Protein AF-A0A6M3IPI3-F1 (afdb_monomer_lite)

Organism: NCBI:txid1070528

Secondary structure (DSSP, 8-state):
------HHHHHHHHHHHHHT---EE--TTTT-TT-SSS----EEEGGGTEEEEEE-TTS-TT-PPPHHHHHHHHHIIIII--EEEEEEHHHHHHHHHHHHHHHTTT-

Foldseek 3Di:
DPADDDPLLVLLVVVCVVVVFDKDADHPRPPDPPPQDPFDFGIDRVVLLEGETEDEPVDDPPPDQDPSNVVVQCCSCVPVVHHYDYDYSVVCVVPVPVRVVCRSVSD

pLDDT: mean 74.93, std 17.57, range [35.81, 96.19]

Radius of gyration: 13.18 Å; chains: 1; bounding box: 27×32×26 Å

Structure (mmCIF, N/CA/C/O backbone):
data_AF-A0A6M3IPI3-F1
#
_entry.id   AF-A0A6M3IPI3-F1
#
loop_
_atom_site.group_PDB
_atom_site.id
_atom_site.type_symbol
_atom_site.label_atom_id
_atom_site.label_alt_id
_atom_site.label_comp_id
_atom_site.label_asym_id
_atom_site.label_entity_id
_atom_site.label_seq_id
_atom_site.pdbx_PDB_ins_code
_atom_site.Cartn_x
_atom_site.Cartn_y
_atom_site.Cartn_z
_atom_site.occupancy
_atom_site.B_iso_or_equiv
_atom_site.auth_seq_id
_atom_site.auth_comp_id
_atom_site.auth_asym_id
_atom_site.auth_atom_id
_atom_site.pdbx_PDB_model_num
ATOM 1 N N . MET A 1 1 ? -14.159 -11.692 -15.398 1.00 35.81 1 MET A N 1
ATOM 2 C CA . MET A 1 1 ? -12.762 -12.112 -15.159 1.00 35.81 1 MET A CA 1
ATOM 3 C C . MET A 1 1 ? -12.306 -11.425 -13.887 1.00 35.81 1 MET A C 1
ATOM 5 O O . MET A 1 1 ? -12.588 -10.238 -13.777 1.00 35.81 1 MET A O 1
ATOM 9 N N . PRO A 1 2 ? -11.713 -12.137 -12.915 1.00 44.47 2 PRO A N 1
ATOM 10 C CA . PRO A 1 2 ? -11.102 -11.472 -11.771 1.00 44.47 2 PRO A CA 1
ATOM 11 C C . PRO A 1 2 ? -9.958 -10.570 -12.263 1.00 44.47 2 PRO A C 1
ATOM 13 O O . PRO A 1 2 ? -9.348 -10.891 -13.288 1.00 44.47 2 PRO A O 1
ATOM 16 N N . PRO A 1 3 ? -9.695 -9.442 -11.585 1.00 51.09 3 PRO A N 1
ATOM 17 C CA . PRO A 1 3 ? -8.565 -8.588 -11.919 1.00 51.09 3 PRO A CA 1
ATOM 18 C C . PRO A 1 3 ? -7.270 -9.407 -11.908 1.00 51.09 3 PRO A C 1
ATOM 20 O O . PRO A 1 3 ? -7.042 -10.204 -10.998 1.00 51.09 3 PRO A O 1
ATOM 23 N N . ILE A 1 4 ? -6.445 -9.239 -12.940 1.00 61.47 4 ILE A N 1
ATOM 24 C CA . ILE A 1 4 ? -5.134 -9.884 -13.012 1.00 61.47 4 ILE A CA 1
ATOM 25 C C . ILE A 1 4 ? -4.210 -9.064 -12.105 1.00 61.47 4 ILE A C 1
ATOM 27 O O . ILE A 1 4 ? -3.948 -7.900 -12.390 1.00 61.47 4 ILE A O 1
ATOM 31 N N . ALA A 1 5 ? -3.792 -9.646 -10.984 1.00 68.25 5 ALA A N 1
ATOM 32 C CA . ALA A 1 5 ? -2.813 -9.051 -10.080 1.00 68.25 5 ALA A CA 1
ATOM 33 C C . ALA A 1 5 ? -1.393 -9.446 -10.509 1.00 68.25 5 ALA A C 1
ATOM 35 O O . ALA A 1 5 ? -1.183 -10.565 -10.984 1.00 68.25 5 ALA A O 1
ATOM 36 N N . SER A 1 6 ? -0.426 -8.548 -10.336 1.00 78.12 6 SER A N 1
ATOM 37 C CA . SER A 1 6 ? 0.994 -8.864 -10.504 1.00 78.12 6 SER A CA 1
ATOM 38 C C . SER A 1 6 ? 1.495 -9.776 -9.377 1.00 78.12 6 SER A C 1
ATOM 40 O O . SER A 1 6 ? 0.899 -9.841 -8.299 1.00 78.12 6 SER A O 1
ATOM 42 N N . ASP A 1 7 ? 2.629 -10.450 -9.585 1.00 83.56 7 ASP A N 1
ATOM 43 C CA . ASP A 1 7 ? 3.241 -11.300 -8.552 1.00 83.56 7 ASP A CA 1
ATOM 44 C C . ASP A 1 7 ? 3.516 -10.526 -7.249 1.00 83.56 7 ASP A C 1
ATOM 46 O O . ASP A 1 7 ? 3.355 -11.066 -6.154 1.00 83.56 7 ASP A O 1
ATOM 50 N N . ILE A 1 8 ? 3.870 -9.239 -7.347 1.00 87.81 8 ILE A N 1
ATOM 51 C CA . ILE A 1 8 ? 4.116 -8.379 -6.182 1.00 87.81 8 ILE A CA 1
ATOM 52 C C . ILE A 1 8 ? 2.823 -8.047 -5.450 1.00 87.81 8 ILE A C 1
ATOM 54 O O . ILE A 1 8 ? 2.774 -8.119 -4.222 1.00 87.81 8 ILE A O 1
ATOM 58 N N . GLU A 1 9 ? 1.760 -7.735 -6.184 1.00 86.62 9 GLU A N 1
ATOM 59 C CA . GLU A 1 9 ? 0.447 -7.506 -5.587 1.00 86.62 9 GLU A CA 1
ATOM 60 C C . GLU A 1 9 ? -0.045 -8.770 -4.871 1.00 86.62 9 GLU A C 1
ATOM 62 O O . GLU A 1 9 ? -0.546 -8.685 -3.752 1.00 86.62 9 GLU A O 1
ATOM 67 N N . ILE A 1 10 ? 0.187 -9.955 -5.449 1.00 89.81 10 ILE A N 1
ATOM 68 C CA . ILE A 1 10 ? -0.117 -11.247 -4.814 1.00 89.81 10 ILE A CA 1
ATOM 69 C C . ILE A 1 10 ? 0.686 -11.443 -3.521 1.00 89.81 10 ILE A C 1
ATOM 71 O 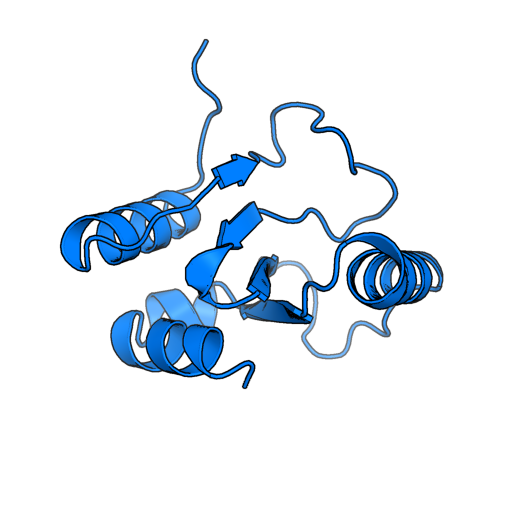O . ILE A 1 10 ? 0.131 -11.901 -2.519 1.00 89.81 10 ILE A O 1
ATOM 75 N N . MET A 1 11 ? 1.969 -11.072 -3.500 1.00 92.12 11 MET A N 1
ATOM 76 C CA . MET A 1 11 ? 2.788 -11.136 -2.284 1.00 92.12 11 MET A CA 1
ATOM 77 C C . MET A 1 11 ? 2.234 -10.243 -1.168 1.00 92.12 11 MET A C 1
ATOM 79 O O . MET A 1 11 ? 2.158 -10.687 -0.017 1.00 92.12 11 MET A O 1
ATOM 83 N N . VAL A 1 12 ? 1.827 -9.015 -1.504 1.00 92.12 12 VAL A N 1
ATOM 84 C CA . VAL A 1 12 ? 1.235 -8.056 -0.559 1.00 92.12 12 VAL A CA 1
ATOM 85 C C . VAL A 1 12 ? -0.111 -8.563 -0.039 1.00 92.12 12 VAL A C 1
ATOM 87 O O . VAL A 1 12 ? -0.298 -8.627 1.176 1.00 92.12 12 VAL A O 1
ATOM 90 N N . MET A 1 13 ? -1.007 -9.008 -0.928 1.00 92.81 13 MET A N 1
ATOM 91 C CA . MET A 1 13 ? -2.301 -9.604 -0.559 1.00 92.81 13 MET A CA 1
ATOM 92 C C . MET A 1 13 ? -2.118 -10.761 0.418 1.00 92.81 13 MET A C 1
ATOM 94 O O . MET A 1 13 ? -2.657 -10.743 1.521 1.00 92.81 13 MET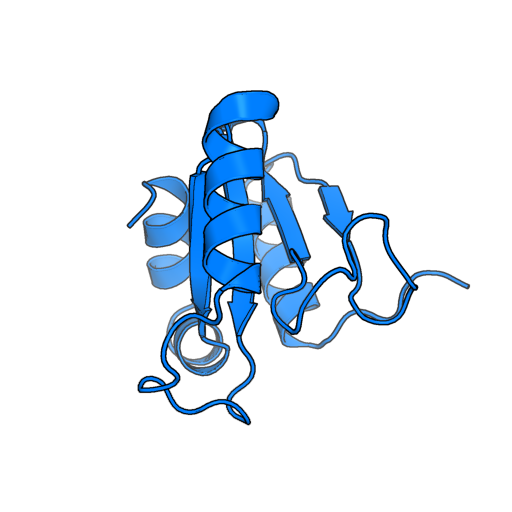 A O 1
ATOM 98 N N . GLY A 1 14 ? -1.257 -11.721 0.068 1.00 94.06 14 GLY A N 1
ATOM 99 C CA . GLY A 1 14 ? -0.997 -12.871 0.926 1.00 94.06 14 GLY A CA 1
ATOM 100 C C . GLY A 1 14 ? -0.389 -12.487 2.277 1.00 94.06 14 GLY A C 1
ATOM 101 O O . GLY A 1 14 ? -0.595 -13.191 3.265 1.00 94.06 14 GLY A O 1
ATOM 102 N N . TRP A 1 15 ? 0.372 -11.393 2.355 1.00 95.62 15 TRP A N 1
ATOM 103 C CA . TRP A 1 15 ? 0.884 -10.886 3.626 1.00 95.62 15 TRP A CA 1
ATOM 104 C C . TRP A 1 15 ? -0.223 -10.290 4.498 1.00 95.62 15 TRP A C 1
ATOM 106 O O . TRP A 1 15 ? -0.321 -10.656 5.671 1.00 95.62 15 TRP A O 1
ATOM 116 N N . LEU A 1 16 ? -1.070 -9.434 3.922 1.00 94.69 16 LEU A N 1
ATOM 117 C CA . LEU A 1 16 ? -2.204 -8.813 4.611 1.00 94.69 16 LEU A CA 1
ATOM 118 C C . LEU A 1 16 ? -3.195 -9.875 5.107 1.00 94.69 16 LEU A C 1
ATOM 120 O O . LEU A 1 16 ? -3.568 -9.856 6.281 1.00 94.69 16 LEU A O 1
ATOM 124 N N . ASP A 1 17 ? -3.510 -10.866 4.267 1.00 94.88 17 ASP A N 1
ATOM 125 C CA . ASP A 1 17 ? -4.377 -11.998 4.611 1.00 94.88 17 ASP A CA 1
ATOM 126 C C . ASP A 1 17 ? -3.827 -12.788 5.807 1.00 94.88 17 ASP A C 1
ATOM 128 O O . ASP A 1 17 ? -4.546 -13.063 6.769 1.00 94.88 17 ASP A O 1
ATOM 132 N N . ARG A 1 18 ? -2.524 -13.116 5.802 1.00 96.19 18 ARG A N 1
ATOM 133 C CA . ARG A 1 18 ? -1.875 -13.829 6.921 1.00 96.19 18 ARG A CA 1
ATOM 134 C C . ARG A 1 18 ? -1.881 -13.028 8.221 1.00 96.19 18 ARG A C 1
ATOM 136 O O . ARG A 1 18 ? -1.857 -13.626 9.295 1.00 96.19 18 ARG A O 1
ATOM 143 N N . LYS A 1 19 ? -1.870 -11.697 8.135 1.00 95.06 19 LYS A N 1
ATOM 144 C CA . LYS A 1 19 ? -1.947 -10.794 9.290 1.00 95.06 19 LYS A CA 1
ATOM 145 C C . LYS A 1 19 ? -3.389 -10.501 9.718 1.00 95.06 19 LYS A C 1
ATOM 147 O O . LYS A 1 19 ? -3.576 -9.870 10.753 1.00 95.06 19 LYS A O 1
ATOM 152 N N . GLY A 1 20 ? -4.388 -10.969 8.966 1.00 94.62 20 GLY A N 1
ATOM 153 C CA . GLY A 1 20 ? -5.800 -10.691 9.226 1.00 94.62 20 GLY A CA 1
ATOM 154 C C . GLY A 1 20 ? -6.176 -9.222 9.020 1.00 94.62 20 GLY A C 1
ATOM 155 O O . GLY A 1 20 ? -7.136 -8.754 9.626 1.00 94.62 20 GLY A O 1
ATOM 156 N N . ILE A 1 21 ? -5.414 -8.490 8.202 1.00 93.50 21 ILE A N 1
ATOM 157 C CA . ILE A 1 21 ? -5.627 -7.063 7.944 1.00 93.50 21 ILE A CA 1
ATOM 158 C C . ILE A 1 21 ? -6.617 -6.910 6.792 1.00 93.50 21 ILE A C 1
ATOM 160 O O . ILE A 1 21 ? -6.437 -7.510 5.734 1.00 93.50 21 ILE A O 1
ATOM 164 N N . GLN A 1 22 ? -7.653 -6.095 6.988 1.00 91.44 22 GLN A N 1
ATOM 165 C CA . GLN A 1 22 ? -8.637 -5.810 5.947 1.00 91.44 22 GLN A CA 1
ATOM 166 C C . GLN A 1 22 ? -8.062 -4.845 4.904 1.00 91.44 22 GLN A C 1
ATOM 168 O O . GLN A 1 22 ? -7.460 -3.826 5.247 1.00 91.44 22 GLN A O 1
ATOM 173 N N . TYR A 1 23 ? -8.284 -5.141 3.622 1.00 90.31 23 TYR A N 1
ATOM 174 C CA . TYR A 1 23 ? -7.882 -4.270 2.519 1.00 90.31 23 TYR A CA 1
ATOM 175 C C . TYR A 1 23 ? -8.871 -4.323 1.355 1.00 90.31 23 TYR A C 1
ATOM 177 O O . TYR A 1 23 ? -9.619 -5.282 1.176 1.00 90.31 23 TYR A O 1
ATOM 185 N N . SER A 1 24 ? -8.848 -3.276 0.535 1.00 87.44 24 SER A N 1
ATOM 186 C CA . SER A 1 24 ? -9.447 -3.265 -0.800 1.00 87.44 24 SER A CA 1
ATOM 187 C C . SER A 1 24 ? -8.335 -3.203 -1.837 1.00 87.44 24 SER A C 1
ATOM 189 O O . SER A 1 24 ? -7.509 -2.297 -1.789 1.00 87.44 24 SER A O 1
ATOM 191 N N . PHE A 1 25 ? -8.313 -4.157 -2.765 1.00 83.38 25 PHE A N 1
ATOM 192 C CA . PHE A 1 25 ? -7.364 -4.186 -3.876 1.00 83.38 25 PHE A CA 1
ATOM 193 C C . PHE A 1 25 ? -7.988 -3.552 -5.124 1.00 83.38 25 PHE A C 1
ATOM 195 O O . PHE A 1 25 ? -9.093 -3.924 -5.529 1.00 83.38 25 PHE A O 1
ATOM 202 N N . GLN A 1 26 ? -7.279 -2.610 -5.738 1.00 72.62 26 GLN A N 1
ATOM 203 C CA . GLN A 1 26 ? -7.599 -2.062 -7.049 1.00 72.62 26 GLN A CA 1
ATOM 204 C C . GLN A 1 26 ? -6.484 -2.454 -8.013 1.00 72.62 26 GLN A C 1
ATOM 206 O O . GLN A 1 26 ? -5.349 -2.006 -7.898 1.00 72.62 26 GLN A O 1
ATOM 211 N N . SER A 1 27 ? -6.815 -3.317 -8.971 1.00 56.34 27 SER A N 1
ATOM 212 C CA . SER A 1 27 ? -5.876 -3.674 -10.028 1.00 56.34 27 SER A CA 1
ATOM 213 C C . SER A 1 27 ? -5.782 -2.540 -11.038 1.00 56.34 27 SER A C 1
ATOM 215 O O . SER A 1 27 ? -6.790 -2.108 -11.602 1.00 56.34 27 SER A O 1
ATOM 217 N N . SER A 1 28 ? -4.551 -2.125 -11.306 1.00 52.72 28 SER A N 1
ATOM 218 C CA . SER A 1 28 ? -4.170 -1.190 -12.366 1.00 52.72 28 SER A CA 1
ATOM 219 C C . SER A 1 28 ? -4.498 -1.698 -13.780 1.00 52.72 28 SER A C 1
ATOM 221 O O . SER A 1 28 ? -4.503 -0.917 -14.721 1.00 52.72 28 SER A O 1
ATOM 223 N N . LEU A 1 29 ? -4.818 -2.989 -13.954 1.00 44.00 29 LEU A N 1
ATOM 224 C CA . LEU A 1 29 ? -5.245 -3.566 -15.238 1.00 44.00 29 LEU A CA 1
ATOM 225 C C . LEU A 1 29 ? -6.743 -3.383 -15.532 1.00 44.00 29 LEU A C 1
ATOM 227 O O . LEU A 1 29 ? -7.186 -3.694 -16.637 1.00 44.00 29 LEU A O 1
ATOM 231 N N . ALA A 1 30 ? -7.537 -2.945 -14.552 1.00 39.19 30 ALA A N 1
ATOM 232 C CA . ALA A 1 30 ? -8.995 -3.000 -14.623 1.00 39.19 30 ALA A CA 1
ATOM 233 C C . ALA A 1 30 ? -9.698 -1.647 -14.835 1.00 39.19 30 ALA A C 1
ATOM 235 O O . ALA A 1 30 ? -10.928 -1.624 -14.761 1.00 39.19 30 ALA A O 1
ATOM 236 N N . GLY A 1 31 ? -8.998 -0.537 -15.110 1.00 40.91 31 GLY A N 1
ATOM 237 C CA . GLY A 1 31 ? -9.697 0.731 -15.362 1.00 40.91 31 GLY A CA 1
ATOM 238 C C . GLY A 1 31 ? -10.335 1.323 -14.102 1.00 40.91 31 GLY A C 1
ATOM 239 O O . GLY A 1 31 ? -11.445 1.851 -14.167 1.00 40.91 31 GLY A O 1
ATOM 240 N N . GLY A 1 32 ? -9.725 1.114 -12.930 1.00 39.41 32 GLY A N 1
ATOM 241 C CA . GLY A 1 32 ? -10.307 1.468 -11.630 1.00 39.41 32 GLY A CA 1
ATOM 242 C C . GLY A 1 32 ? -10.507 2.978 -11.437 1.00 39.41 32 GLY A C 1
ATOM 243 O O . GLY A 1 32 ? -9.845 3.786 -12.077 1.00 39.41 32 GLY A O 1
ATOM 244 N N . LEU A 1 33 ? -11.409 3.356 -10.518 1.00 42.75 33 LEU A N 1
ATOM 245 C CA . LEU A 1 33 ? -11.981 4.704 -10.293 1.00 42.75 33 LEU A CA 1
ATOM 246 C C . LEU A 1 33 ? -11.000 5.904 -10.220 1.00 42.75 33 LEU A C 1
ATOM 248 O O . LEU A 1 33 ? -11.460 7.043 -10.240 1.00 42.75 33 LEU A O 1
ATOM 252 N N . PHE A 1 34 ? -9.690 5.671 -10.116 1.00 47.72 34 PHE A N 1
ATOM 253 C CA . PHE A 1 34 ? -8.646 6.687 -9.967 1.00 47.72 34 PHE A CA 1
ATOM 254 C C . PHE A 1 34 ? -7.501 6.547 -10.992 1.00 47.72 34 PHE A C 1
ATOM 256 O O . PHE A 1 34 ? -6.359 6.885 -10.695 1.00 47.72 34 PHE A O 1
ATOM 263 N N . GLU A 1 35 ? -7.782 6.122 -12.228 1.00 48.22 35 GLU A N 1
ATOM 264 C CA . GLU A 1 35 ? -6.851 6.257 -13.370 1.00 48.22 35 GLU A CA 1
ATOM 265 C C . GLU A 1 35 ? -6.750 7.707 -13.893 1.00 48.22 35 GLU A C 1
ATOM 267 O O . GLU A 1 35 ? -6.833 7.991 -15.086 1.00 48.22 35 GLU A O 1
ATOM 272 N N . LEU A 1 36 ? -6.576 8.671 -12.994 1.00 40.28 36 LEU A N 1
ATOM 273 C CA . LEU A 1 36 ? -6.188 10.034 -13.347 1.00 40.28 36 LEU A CA 1
ATOM 274 C C . LEU A 1 36 ? -4.735 10.212 -12.919 1.00 40.28 36 LEU A C 1
ATOM 276 O O . LEU A 1 36 ? -4.487 10.821 -11.887 1.00 40.28 36 LEU A O 1
ATOM 280 N N . GLY A 1 37 ? -3.800 9.629 -13.679 1.00 43.94 37 GLY A N 1
ATOM 281 C CA . GLY A 1 37 ? -2.345 9.734 -13.478 1.00 43.94 37 GLY A CA 1
ATOM 282 C C . GLY A 1 37 ? -1.597 8.398 -13.472 1.00 43.94 37 GLY A C 1
ATOM 283 O O . GLY A 1 37 ? -2.185 7.357 -13.205 1.00 43.94 37 GLY A O 1
ATOM 284 N N . GLU A 1 38 ? -0.283 8.436 -13.723 1.00 47.31 38 GLU A N 1
ATOM 285 C CA . GLU A 1 38 ? 0.635 7.274 -13.708 1.00 47.31 38 GLU A CA 1
ATOM 286 C C . GLU A 1 38 ? 0.818 6.626 -12.312 1.00 47.31 38 GLU A C 1
ATOM 288 O O . GLU A 1 38 ? 1.544 5.644 -12.163 1.00 47.31 38 GLU A O 1
ATOM 293 N N . ALA A 1 39 ? 0.158 7.148 -11.273 1.00 54.41 39 ALA A N 1
ATOM 294 C CA . ALA A 1 39 ? 0.187 6.645 -9.903 1.00 54.41 39 ALA A CA 1
ATOM 295 C C . ALA A 1 39 ? -1.131 5.970 -9.515 1.00 54.41 39 ALA A C 1
ATOM 297 O O . ALA A 1 39 ? -1.933 6.516 -8.761 1.00 54.41 39 ALA A O 1
ATOM 298 N N . ALA A 1 40 ? -1.363 4.765 -10.026 1.00 69.06 40 ALA A N 1
ATOM 299 C CA . ALA A 1 40 ? -2.493 3.964 -9.575 1.00 69.06 40 ALA A CA 1
ATOM 300 C C . ALA A 1 40 ? -2.309 3.552 -8.101 1.00 69.06 40 ALA A C 1
ATOM 302 O O . ALA A 1 40 ? -1.219 3.170 -7.675 1.00 69.06 40 ALA A O 1
ATOM 303 N N . ILE A 1 41 ? -3.386 3.625 -7.321 1.00 76.25 41 ILE A N 1
ATOM 304 C CA . ILE A 1 41 ? -3.440 3.076 -5.963 1.00 76.25 41 ILE A CA 1
ATOM 305 C C . ILE A 1 41 ? -3.754 1.598 -6.077 1.00 76.25 41 ILE A C 1
ATOM 307 O O . ILE A 1 41 ? -4.783 1.232 -6.639 1.00 76.25 41 ILE A O 1
ATOM 311 N N . ASN A 1 42 ? -2.889 0.757 -5.521 1.00 82.81 42 ASN A N 1
ATOM 312 C CA . ASN A 1 42 ? -3.058 -0.689 -5.588 1.00 82.81 42 ASN A CA 1
ATOM 313 C C . ASN A 1 42 ? -3.892 -1.191 -4.407 1.00 82.81 42 ASN A C 1
ATOM 315 O O . ASN A 1 42 ? -4.749 -2.053 -4.585 1.00 82.81 42 ASN A O 1
ATOM 319 N N . PHE A 1 43 ? -3.684 -0.644 -3.202 1.00 87.12 43 PHE A N 1
ATOM 320 C CA . PHE A 1 43 ? -4.399 -1.090 -2.003 1.00 87.12 43 PHE A CA 1
ATOM 321 C C . PHE A 1 43 ? -4.919 0.067 -1.161 1.00 87.12 43 PHE A C 1
ATOM 323 O O . PHE A 1 43 ? -4.245 1.073 -0.977 1.00 87.12 43 PHE A O 1
ATOM 330 N N . ILE A 1 44 ? -6.095 -0.119 -0.575 1.00 87.75 44 ILE A N 1
ATOM 331 C CA . ILE A 1 44 ? -6.613 0.715 0.508 1.00 87.75 44 ILE A CA 1
ATOM 332 C C . ILE A 1 44 ? -6.666 -0.155 1.758 1.00 87.75 44 ILE A C 1
ATOM 334 O O . ILE A 1 44 ? -7.259 -1.232 1.723 1.00 87.75 44 ILE A O 1
ATOM 338 N N . ILE A 1 45 ? -6.059 0.312 2.847 1.00 89.75 45 ILE A N 1
ATOM 339 C CA . ILE A 1 45 ? -5.969 -0.374 4.138 1.00 89.75 45 ILE A CA 1
ATOM 340 C C . ILE A 1 45 ? -6.642 0.532 5.188 1.00 89.75 45 ILE A C 1
ATOM 342 O O . ILE A 1 45 ? -5.973 1.365 5.810 1.00 89.75 45 ILE A O 1
ATOM 346 N N . PRO A 1 46 ? -7.975 0.427 5.363 1.00 86.25 46 PRO A N 1
ATOM 347 C CA . PRO A 1 46 ? -8.758 1.410 6.115 1.00 86.25 46 PRO A CA 1
ATOM 348 C C . PRO A 1 46 ? -8.382 1.497 7.593 1.00 86.25 46 PRO A C 1
ATOM 350 O O . PRO A 1 46 ? -8.308 2.596 8.133 1.00 86.25 46 PRO A O 1
ATOM 353 N N . ASP A 1 47 ? -8.089 0.358 8.227 1.00 87.81 47 ASP A N 1
ATOM 354 C CA . ASP A 1 47 ? -7.783 0.280 9.665 1.00 87.81 47 ASP A CA 1
ATOM 355 C C . ASP A 1 47 ? -6.527 1.075 10.052 1.00 87.81 47 ASP A C 1
ATOM 357 O O . ASP A 1 47 ? -6.356 1.459 11.208 1.00 87.81 47 ASP A O 1
ATOM 361 N N . PHE A 1 48 ? -5.662 1.339 9.073 1.00 88.81 48 PHE A N 1
ATOM 362 C CA . PHE A 1 48 ? -4.429 2.101 9.236 1.00 88.81 48 PHE A CA 1
ATOM 363 C C . PHE A 1 48 ? -4.486 3.461 8.533 1.00 88.81 48 PHE A C 1
ATOM 365 O O . PHE A 1 48 ? -3.520 4.215 8.580 1.00 88.81 48 PHE A O 1
ATOM 372 N N . GLY A 1 49 ? -5.604 3.787 7.878 1.00 87.31 49 GLY A N 1
ATOM 373 C CA . GLY A 1 49 ? -5.748 5.018 7.112 1.00 87.31 49 GLY A CA 1
ATOM 374 C C . GLY A 1 49 ? -4.757 5.118 5.951 1.00 87.31 49 GLY A C 1
ATOM 375 O O . GLY A 1 49 ? -4.275 6.210 5.672 1.00 87.31 49 GLY A O 1
ATOM 376 N N . ILE A 1 50 ? -4.420 4.005 5.289 1.00 88.56 50 ILE A N 1
ATOM 377 C CA . ILE A 1 50 ? -3.382 3.968 4.245 1.00 88.56 50 ILE A CA 1
ATOM 378 C C . ILE A 1 50 ? -3.980 3.710 2.864 1.00 88.56 50 ILE A C 1
ATOM 380 O O . ILE A 1 50 ? -4.828 2.835 2.686 1.00 88.56 50 ILE A O 1
ATOM 384 N N . ALA A 1 51 ? -3.458 4.423 1.869 1.00 86.44 51 ALA A N 1
ATOM 385 C CA . ALA A 1 51 ? -3.549 4.080 0.458 1.00 86.44 51 ALA A CA 1
ATOM 386 C C . ALA A 1 51 ? -2.148 3.714 -0.060 1.00 86.44 51 ALA A C 1
ATOM 388 O O . ALA A 1 51 ? -1.260 4.557 -0.141 1.00 86.44 51 ALA A O 1
ATOM 389 N N . LEU A 1 52 ? -1.930 2.446 -0.392 1.00 86.62 52 LEU A N 1
ATOM 390 C CA . LEU A 1 52 ? -0.640 1.922 -0.828 1.00 86.62 52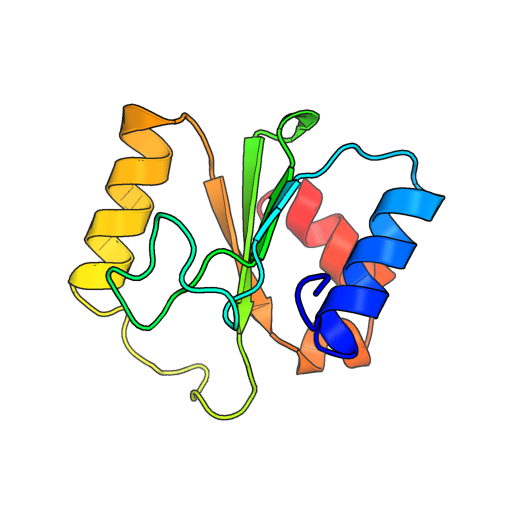 LEU A CA 1
ATOM 391 C C . LEU A 1 52 ? -0.523 1.946 -2.353 1.00 86.62 52 LEU A C 1
ATOM 393 O O . LEU A 1 52 ? -1.369 1.394 -3.066 1.00 86.62 52 LEU A O 1
ATOM 397 N N . ARG A 1 53 ? 0.579 2.516 -2.834 1.00 86.31 53 ARG A N 1
ATOM 398 C CA . ARG A 1 53 ? 0.996 2.519 -4.236 1.00 86.31 53 ARG A CA 1
ATOM 399 C C . ARG A 1 53 ? 2.242 1.657 -4.396 1.00 86.31 53 ARG A C 1
ATOM 401 O O . ARG A 1 53 ? 3.266 1.907 -3.767 1.00 86.31 53 ARG A O 1
ATOM 408 N N . VAL A 1 54 ? 2.158 0.645 -5.246 1.00 84.56 54 VAL A N 1
ATOM 409 C CA . VAL A 1 54 ? 3.273 -0.229 -5.609 1.00 84.56 54 VAL A CA 1
ATOM 410 C C . VAL A 1 54 ? 3.891 0.309 -6.894 1.00 84.56 54 VAL A C 1
ATOM 412 O O . VAL A 1 54 ? 3.283 0.283 -7.963 1.00 84.56 54 VAL A O 1
ATOM 415 N N . ARG A 1 55 ? 5.113 0.824 -6.784 1.00 81.50 55 ARG A N 1
ATOM 416 C CA . ARG A 1 55 ? 5.870 1.410 -7.888 1.00 81.50 55 ARG A CA 1
ATOM 417 C C . ARG A 1 55 ? 6.751 0.352 -8.543 1.00 81.50 55 ARG A C 1
ATOM 419 O O . ARG A 1 55 ? 7.633 -0.227 -7.903 1.00 81.50 55 ARG A O 1
ATOM 426 N N . GLY A 1 56 ? 6.511 0.129 -9.833 1.00 74.94 56 GLY A N 1
ATOM 427 C CA . GLY A 1 56 ? 7.342 -0.731 -10.668 1.00 74.94 56 GLY A CA 1
ATOM 428 C C . GLY A 1 56 ? 8.728 -0.133 -10.916 1.00 74.94 56 GLY A C 1
ATOM 429 O O . GLY A 1 56 ? 8.907 1.083 -10.945 1.00 74.94 56 GLY A O 1
ATOM 430 N N . GLU A 1 57 ? 9.713 -0.997 -11.157 1.00 66.12 57 GLU A N 1
ATOM 431 C CA . GLU A 1 57 ? 11.117 -0.610 -11.397 1.00 66.12 57 GLU A CA 1
ATOM 432 C C . GLU A 1 57 ? 11.345 0.133 -12.729 1.00 66.12 57 GLU A C 1
ATOM 434 O O . GLU A 1 57 ? 12.440 0.631 -12.981 1.00 66.12 57 GLU A O 1
ATOM 439 N N . TYR A 1 58 ? 10.323 0.224 -13.586 1.00 54.09 58 TYR A N 1
ATOM 440 C CA . TYR A 1 58 ? 10.390 0.972 -14.844 1.00 54.09 58 TYR A CA 1
ATOM 441 C C . TYR A 1 58 ? 10.472 2.496 -14.626 1.00 54.09 58 TYR A C 1
ATOM 443 O O . TYR A 1 58 ? 10.959 3.219 -15.492 1.00 54.09 58 TYR A O 1
ATOM 451 N N . TYR A 1 59 ? 10.043 2.980 -13.457 1.00 54.72 59 TYR A N 1
ATOM 452 C CA . TYR A 1 59 ? 10.143 4.382 -13.058 1.00 54.72 59 TYR A CA 1
ATOM 453 C C . TYR A 1 59 ? 11.384 4.577 -12.180 1.00 54.72 59 TYR A C 1
ATOM 455 O O . TYR A 1 59 ? 11.621 3.820 -11.238 1.00 54.72 59 TYR A O 1
ATOM 463 N N . SER A 1 60 ? 12.214 5.579 -12.477 1.00 54.22 60 SER A N 1
ATOM 464 C CA . SER A 1 60 ? 13.379 5.873 -11.639 1.00 54.22 60 SER A CA 1
ATOM 465 C C . SER A 1 60 ? 12.919 6.415 -10.281 1.00 54.22 60 SER A C 1
ATOM 467 O O . SER A 1 60 ? 11.969 7.195 -10.211 1.00 54.22 60 SER A O 1
ATOM 469 N N . ARG A 1 61 ? 13.627 6.067 -9.195 1.00 56.75 61 ARG A N 1
ATOM 470 C CA . ARG A 1 61 ? 13.418 6.647 -7.846 1.00 56.75 61 ARG A CA 1
ATOM 471 C C . ARG A 1 61 ? 13.515 8.179 -7.805 1.00 56.75 61 ARG A C 1
ATOM 473 O O . ARG A 1 61 ? 13.090 8.788 -6.833 1.00 56.75 61 ARG A O 1
ATOM 480 N N . GLU A 1 62 ? 14.077 8.780 -8.851 1.00 53.66 62 GLU A N 1
ATOM 481 C CA . GLU A 1 62 ? 14.247 10.224 -9.037 1.00 53.66 62 GLU A CA 1
ATOM 482 C C . GLU A 1 62 ? 13.115 10.864 -9.853 1.00 53.66 62 GLU A C 1
ATOM 484 O O . GLU A 1 62 ? 13.192 12.045 -10.186 1.00 53.66 62 GLU A O 1
ATOM 489 N N . SER A 1 63 ? 12.078 10.099 -10.212 1.00 55.59 63 SER A N 1
ATOM 490 C CA . SER A 1 63 ? 10.928 10.635 -10.938 1.00 55.59 63 SER A CA 1
ATOM 491 C C . SER A 1 63 ? 10.262 11.706 -10.081 1.00 55.59 63 SER A C 1
ATOM 493 O O . SER A 1 63 ? 9.727 11.422 -9.010 1.00 55.59 63 SER A O 1
ATOM 495 N N . THR A 1 64 ? 10.332 12.954 -10.541 1.00 55.72 64 THR A N 1
ATOM 496 C CA . THR A 1 64 ? 9.668 14.078 -9.887 1.00 55.72 64 THR A CA 1
ATOM 497 C C . THR A 1 64 ? 8.171 13.782 -9.816 1.00 55.72 64 THR A C 1
ATOM 499 O O . THR A 1 64 ? 7.596 13.468 -10.863 1.00 55.72 64 THR A O 1
ATOM 502 N N . PRO A 1 65 ? 7.528 13.907 -8.638 1.00 59.41 65 PRO A N 1
ATOM 503 C CA . PRO A 1 65 ? 6.081 13.801 -8.530 1.00 59.41 65 PRO A CA 1
ATOM 504 C C . PRO A 1 65 ? 5.438 14.712 -9.570 1.00 59.41 65 PRO A C 1
ATOM 506 O O . PRO A 1 65 ? 5.739 15.909 -9.643 1.00 59.41 65 PRO A O 1
ATOM 509 N N . THR A 1 66 ? 4.595 14.146 -10.422 1.00 62.97 66 THR A N 1
ATOM 510 C CA . THR A 1 66 ? 3.868 14.936 -11.408 1.00 62.97 66 THR A CA 1
ATOM 511 C C . THR A 1 66 ? 2.829 15.801 -10.695 1.00 62.97 66 THR A C 1
ATOM 513 O O . THR A 1 66 ? 2.393 15.500 -9.583 1.00 62.97 66 THR A O 1
ATOM 516 N N . GLY A 1 67 ? 2.370 16.882 -11.337 1.00 56.69 67 GLY A N 1
ATOM 517 C CA . GLY A 1 67 ? 1.278 17.696 -10.782 1.00 56.69 67 GLY A CA 1
ATOM 518 C C . GLY A 1 67 ? 0.009 16.880 -10.497 1.00 56.69 67 GLY A C 1
ATOM 519 O O . GLY A 1 67 ? -0.780 17.247 -9.635 1.00 56.69 67 GLY A O 1
ATOM 520 N N . ILE A 1 68 ? -0.155 15.748 -11.183 1.00 63.03 68 ILE A N 1
ATOM 521 C CA . ILE A 1 68 ? -1.252 14.808 -10.981 1.00 63.03 68 ILE A CA 1
ATOM 522 C C . ILE A 1 68 ? -1.058 14.003 -9.686 1.00 63.03 68 ILE A C 1
ATOM 524 O O . ILE A 1 68 ? -2.006 13.877 -8.913 1.00 63.03 68 ILE A O 1
ATOM 528 N N . ASP A 1 69 ? 0.163 13.541 -9.400 1.00 62.31 69 ASP A N 1
ATOM 529 C CA . ASP A 1 69 ? 0.486 12.824 -8.156 1.00 62.31 69 ASP A CA 1
ATOM 530 C C . ASP A 1 69 ? 0.214 13.683 -6.917 1.00 62.31 69 ASP A C 1
ATOM 532 O O . ASP A 1 69 ? -0.340 13.198 -5.931 1.00 62.31 69 ASP A O 1
ATOM 536 N N . LEU A 1 70 ? 0.551 14.975 -6.999 1.00 65.00 70 LEU A N 1
ATOM 537 C CA . LEU A 1 70 ? 0.318 15.945 -5.927 1.00 65.00 70 LEU A CA 1
ATOM 538 C C . LEU A 1 70 ? -1.176 16.193 -5.689 1.00 65.00 70 LEU A C 1
ATOM 540 O O . LEU A 1 70 ? -1.623 16.268 -4.547 1.00 65.00 70 LEU A O 1
ATOM 544 N N . VAL A 1 71 ? -1.967 16.297 -6.761 1.00 62.28 71 VAL A N 1
ATOM 545 C CA . VAL A 1 71 ? -3.425 16.466 -6.658 1.00 62.28 71 VAL A CA 1
ATOM 546 C C . VAL A 1 71 ? -4.075 15.220 -6.063 1.00 62.28 71 VAL A C 1
ATOM 548 O O . VAL A 1 71 ? -4.973 15.347 -5.235 1.00 62.28 71 VAL A O 1
ATOM 551 N N . GLN A 1 72 ? -3.625 14.021 -6.435 1.00 64.88 72 GLN A N 1
ATOM 552 C CA . GLN A 1 72 ? -4.137 12.790 -5.839 1.00 64.88 72 GLN A CA 1
ATOM 553 C C . GLN A 1 72 ? -3.816 12.699 -4.351 1.00 64.88 72 GLN A C 1
ATOM 555 O O . GLN A 1 72 ? -4.701 12.375 -3.564 1.00 64.88 72 GLN A O 1
AT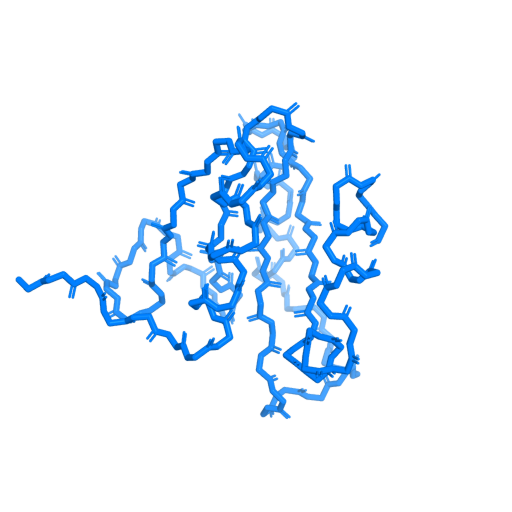OM 560 N N . GLU A 1 73 ? -2.576 12.993 -3.962 1.00 67.38 73 GLU A N 1
ATOM 561 C CA . GLU A 1 73 ? -2.163 12.978 -2.560 1.00 67.38 73 GLU A CA 1
ATOM 562 C C . GLU A 1 73 ? -3.008 13.951 -1.725 1.00 67.38 73 GLU A C 1
ATOM 564 O O . GLU A 1 73 ? -3.499 13.587 -0.656 1.00 67.38 73 GLU A O 1
ATOM 569 N N . GLU A 1 74 ? -3.257 15.150 -2.253 1.00 63.56 74 GLU A N 1
ATOM 570 C CA . GLU A 1 74 ? -4.114 16.150 -1.616 1.00 63.56 74 GLU A CA 1
ATOM 571 C C . GLU A 1 74 ? -5.577 15.686 -1.535 1.00 63.56 74 GLU A C 1
ATOM 573 O O . GLU A 1 74 ? -6.215 15.835 -0.497 1.00 63.56 74 GLU A O 1
ATOM 578 N N . VAL A 1 75 ? -6.124 15.064 -2.584 1.00 65.69 75 VAL A N 1
ATOM 579 C CA . VAL A 1 75 ? -7.493 14.514 -2.567 1.00 65.69 75 VAL A CA 1
ATOM 580 C C . VAL A 1 75 ? -7.619 13.367 -1.559 1.00 65.69 75 VAL A C 1
ATOM 582 O O . VAL A 1 75 ? -8.584 13.326 -0.795 1.00 65.69 75 VAL A O 1
ATOM 585 N N . MET A 1 76 ? -6.642 12.460 -1.507 1.00 67.94 76 MET A N 1
ATOM 586 C CA . MET A 1 76 ? -6.619 11.341 -0.560 1.00 67.94 76 MET A CA 1
ATOM 587 C C . MET A 1 76 ? -6.596 11.831 0.886 1.00 67.94 76 MET A C 1
ATOM 589 O O . MET A 1 76 ? -7.403 11.380 1.704 1.00 67.94 76 MET A O 1
ATOM 593 N N . LYS A 1 77 ? -5.716 12.795 1.178 1.00 66.12 77 LYS A N 1
ATOM 594 C CA . LYS A 1 77 ? -5.565 13.378 2.512 1.00 66.12 77 LYS A CA 1
ATOM 595 C C . LYS A 1 77 ? -6.783 14.210 2.904 1.00 66.12 77 LYS A C 1
ATOM 597 O O . LYS A 1 77 ? -7.350 13.988 3.970 1.00 66.12 77 LYS A O 1
ATOM 602 N N . SER A 1 78 ? -7.218 15.126 2.042 1.00 59.06 78 SER A N 1
ATOM 603 C CA . SER A 1 78 ? -8.217 16.142 2.390 1.00 59.06 78 SER A CA 1
ATOM 604 C C . SER A 1 78 ? -9.668 15.675 2.231 1.00 59.06 78 SER A C 1
ATOM 606 O O . SER A 1 78 ? -10.544 16.230 2.890 1.00 59.06 78 SER A O 1
ATOM 608 N N . GLN A 1 79 ? -9.956 14.667 1.396 1.00 59.31 79 GLN A N 1
ATOM 609 C CA . GLN A 1 79 ? -11.332 14.181 1.183 1.00 59.31 79 GLN A CA 1
ATOM 610 C C . GLN A 1 79 ? -11.607 12.799 1.779 1.00 59.31 79 GLN A C 1
ATOM 612 O O . GLN A 1 79 ? -12.733 12.543 2.204 1.00 59.31 79 GLN A O 1
ATOM 617 N N . ILE A 1 80 ? -10.610 11.910 1.801 1.00 66.69 80 ILE A N 1
ATOM 618 C CA . ILE A 1 80 ? -10.792 10.503 2.202 1.00 66.69 80 ILE A CA 1
ATOM 619 C C . ILE A 1 80 ? -10.122 10.220 3.559 1.00 66.69 80 ILE A C 1
ATOM 621 O O . ILE A 1 80 ? -10.459 9.242 4.220 1.00 66.69 80 ILE A O 1
ATOM 625 N N . GLY A 1 81 ? -9.224 11.103 4.016 1.00 73.12 81 GLY A N 1
ATOM 626 C CA . GLY A 1 81 ? -8.509 10.951 5.283 1.00 73.12 81 GLY A CA 1
ATOM 627 C C . GLY A 1 81 ? -7.472 9.828 5.258 1.00 73.12 81 GLY A C 1
ATOM 628 O O . GLY A 1 81 ? -7.164 9.267 6.306 1.00 73.12 81 GLY A O 1
ATOM 629 N N . LEU A 1 82 ? -6.963 9.479 4.071 1.00 80.62 82 LEU A N 1
ATOM 630 C CA . LEU A 1 82 ? -5.960 8.432 3.885 1.00 80.62 82 LEU A CA 1
ATOM 631 C C . LEU A 1 82 ? -4.583 9.033 3.597 1.00 80.62 82 LEU A C 1
ATOM 633 O O . LEU A 1 82 ? -4.451 10.042 2.903 1.00 80.62 82 LEU A O 1
ATOM 637 N N . ILE A 1 83 ? -3.548 8.366 4.094 1.00 83.44 83 ILE A N 1
ATOM 638 C CA . ILE A 1 83 ? -2.144 8.654 3.826 1.00 83.44 83 ILE A CA 1
ATOM 639 C C . ILE A 1 83 ? -1.704 7.788 2.647 1.00 83.44 83 ILE A C 1
ATOM 641 O O . ILE A 1 83 ? -1.775 6.560 2.706 1.00 83.44 83 ILE A O 1
ATOM 645 N N . ALA A 1 84 ? -1.253 8.430 1.569 1.00 81.12 84 ALA A N 1
ATOM 646 C CA . ALA A 1 84 ? -0.647 7.725 0.450 1.00 81.12 84 ALA A CA 1
ATOM 647 C C . ALA A 1 84 ? 0.779 7.287 0.819 1.00 81.12 84 ALA A C 1
ATOM 649 O O . ALA A 1 84 ? 1.588 8.121 1.222 1.00 81.12 84 ALA A O 1
ATOM 650 N N . VAL A 1 85 ? 1.082 5.999 0.663 1.00 86.50 85 VAL A N 1
ATOM 651 C CA . VAL A 1 85 ? 2.412 5.419 0.898 1.00 86.50 85 VAL A CA 1
ATOM 652 C C . VAL A 1 85 ? 2.895 4.768 -0.392 1.00 86.50 85 VAL A C 1
ATOM 654 O O . VAL A 1 85 ? 2.186 3.953 -0.981 1.00 86.50 85 VAL A O 1
ATOM 657 N N . ASP A 1 86 ? 4.097 5.127 -0.837 1.00 85.75 86 ASP A N 1
ATOM 658 C CA . ASP A 1 86 ? 4.747 4.521 -1.998 1.00 85.75 86 ASP A CA 1
ATOM 659 C C . ASP A 1 86 ? 5.731 3.440 -1.559 1.00 85.75 86 ASP A C 1
ATOM 661 O O . ASP A 1 86 ? 6.621 3.682 -0.748 1.00 85.75 86 ASP A O 1
ATOM 665 N N . VAL A 1 87 ? 5.629 2.260 -2.163 1.00 87.62 87 VAL A N 1
ATOM 666 C CA . VAL A 1 87 ? 6.615 1.189 -2.006 1.00 87.62 87 VAL A CA 1
ATOM 667 C C . VAL A 1 87 ? 7.122 0.733 -3.355 1.00 87.62 87 VAL A C 1
ATOM 669 O O . VAL A 1 87 ? 6.364 0.611 -4.314 1.00 87.62 87 VAL A O 1
ATOM 672 N N . TRP A 1 88 ? 8.413 0.441 -3.429 1.00 86.94 88 TRP A N 1
ATOM 673 C CA . TRP A 1 88 ? 9.015 -0.092 -4.643 1.00 86.94 88 TRP A CA 1
ATOM 674 C C . TRP A 1 88 ? 8.924 -1.611 -4.657 1.00 86.94 88 TRP A C 1
ATOM 676 O O . TRP A 1 88 ? 9.173 -2.268 -3.643 1.00 86.94 88 TRP A O 1
ATOM 686 N N . GLU A 1 89 ? 8.652 -2.186 -5.829 1.00 87.81 89 GLU A N 1
ATOM 687 C CA . GLU A 1 89 ? 8.646 -3.644 -5.996 1.00 87.81 89 GLU A CA 1
ATOM 688 C C . GLU A 1 89 ? 9.946 -4.296 -5.512 1.00 87.81 89 GLU A C 1
ATOM 690 O O . GLU A 1 89 ? 9.919 -5.363 -4.903 1.00 87.81 89 GLU A O 1
ATOM 695 N N . SER A 1 90 ? 11.089 -3.654 -5.758 1.00 87.31 90 SER A N 1
ATOM 696 C CA . SER A 1 90 ? 12.404 -4.152 -5.348 1.00 87.31 90 SER A CA 1
ATOM 697 C C . SER A 1 90 ? 12.562 -4.241 -3.829 1.00 87.31 90 SER A C 1
ATOM 699 O O . SER A 1 90 ? 13.236 -5.148 -3.337 1.00 87.31 90 SER A O 1
ATOM 701 N N . ASP A 1 91 ? 11.924 -3.344 -3.075 1.00 90.31 91 ASP A N 1
ATOM 702 C CA . ASP A 1 91 ? 11.943 -3.374 -1.614 1.00 90.31 91 ASP A CA 1
ATOM 703 C C . ASP A 1 91 ? 11.053 -4.514 -1.096 1.00 90.31 91 ASP A C 1
ATOM 705 O O . ASP A 1 91 ? 11.504 -5.292 -0.259 1.00 90.31 91 ASP A O 1
ATOM 709 N N . ILE A 1 92 ? 9.875 -4.722 -1.700 1.00 91.00 92 ILE A N 1
ATOM 710 C CA . ILE A 1 92 ? 8.996 -5.865 -1.393 1.00 91.00 92 ILE A CA 1
ATOM 711 C C . ILE A 1 92 ? 9.684 -7.207 -1.695 1.00 91.00 92 ILE A C 1
ATOM 713 O O . ILE A 1 92 ? 9.611 -8.140 -0.892 1.00 91.00 92 ILE A O 1
ATOM 717 N N . LYS A 1 93 ? 10.376 -7.316 -2.839 1.00 90.50 93 LYS A N 1
ATOM 718 C CA . LYS A 1 93 ? 11.142 -8.520 -3.216 1.00 90.50 93 LYS A CA 1
ATOM 719 C C . LYS A 1 93 ? 12.281 -8.796 -2.234 1.00 90.50 93 LYS A C 1
ATOM 721 O O . LYS A 1 93 ? 12.600 -9.957 -1.989 1.00 90.50 93 LYS A O 1
ATOM 726 N N . ARG A 1 94 ? 12.909 -7.742 -1.701 1.00 93.06 94 ARG A N 1
ATOM 727 C CA . ARG A 1 94 ? 14.047 -7.846 -0.780 1.00 93.06 94 ARG A CA 1
ATOM 728 C C . ARG A 1 94 ? 13.612 -8.195 0.643 1.00 93.06 94 ARG A C 1
ATOM 730 O O . ARG A 1 94 ? 14.229 -9.065 1.249 1.00 93.06 94 ARG A O 1
ATOM 737 N N . ASP A 1 95 ? 12.596 -7.516 1.171 1.00 94.88 95 ASP A N 1
ATOM 738 C CA . ASP A 1 95 ? 12.099 -7.702 2.537 1.00 94.88 95 ASP A CA 1
ATOM 739 C C . ASP A 1 95 ? 10.611 -7.331 2.663 1.00 94.88 95 ASP A C 1
ATOM 741 O O . ASP A 1 95 ? 10.243 -6.268 3.161 1.00 94.88 95 ASP A O 1
ATOM 745 N N . LEU A 1 96 ? 9.735 -8.250 2.249 1.00 93.94 96 LEU A N 1
ATOM 746 C CA . LEU A 1 96 ? 8.282 -8.081 2.343 1.00 93.94 96 LEU A CA 1
ATOM 747 C C . LEU A 1 96 ? 7.812 -7.716 3.761 1.00 93.94 96 LEU A C 1
ATOM 749 O O . LEU A 1 96 ? 6.938 -6.867 3.907 1.00 93.94 96 LEU A O 1
ATOM 753 N N . ASN A 1 97 ? 8.356 -8.350 4.805 1.00 95.12 97 ASN A N 1
ATOM 754 C CA . ASN A 1 97 ? 7.903 -8.099 6.175 1.00 95.12 97 ASN A CA 1
ATOM 755 C C . ASN A 1 97 ? 8.295 -6.694 6.634 1.00 95.12 97 ASN A C 1
ATOM 757 O O . ASN A 1 97 ? 7.423 -5.946 7.070 1.00 95.12 97 ASN A O 1
ATOM 761 N N . GLY A 1 98 ? 9.575 -6.332 6.514 1.00 94.25 98 GLY A N 1
ATOM 762 C CA . GLY A 1 98 ? 10.053 -5.016 6.931 1.00 94.25 98 GLY A CA 1
ATOM 763 C C . GLY A 1 98 ? 9.399 -3.887 6.140 1.00 94.25 98 GLY A C 1
ATOM 764 O O . GLY A 1 98 ? 8.976 -2.890 6.727 1.00 94.25 98 GLY A O 1
ATOM 765 N N . THR A 1 99 ? 9.234 -4.067 4.825 1.00 94.12 99 THR A N 1
ATOM 766 C CA . THR A 1 99 ? 8.553 -3.090 3.968 1.00 94.12 99 THR A CA 1
ATOM 767 C C . THR A 1 99 ? 7.095 -2.908 4.374 1.00 94.12 99 THR A C 1
ATOM 769 O O . THR A 1 99 ? 6.673 -1.777 4.593 1.00 94.12 99 THR A O 1
ATOM 772 N N . MET A 1 100 ? 6.323 -3.985 4.543 1.00 94.75 100 MET A N 1
ATOM 773 C CA . MET A 1 100 ? 4.909 -3.856 4.912 1.00 94.75 100 MET A CA 1
ATOM 774 C C . MET A 1 100 ? 4.716 -3.324 6.336 1.00 94.75 100 MET A C 1
ATOM 776 O O . MET A 1 100 ? 3.780 -2.571 6.584 1.00 94.75 100 MET A O 1
ATOM 780 N N . GLU A 1 101 ? 5.603 -3.648 7.277 1.00 94.44 101 GLU A N 1
ATOM 781 C CA . GLU A 1 101 ? 5.562 -3.050 8.615 1.00 94.44 101 GLU A CA 1
ATOM 782 C C . GLU A 1 101 ? 5.873 -1.545 8.599 1.00 94.44 101 GLU A C 1
ATOM 784 O O . G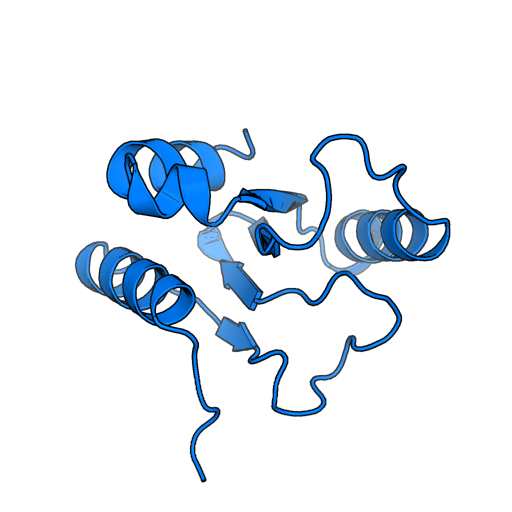LU A 1 101 ? 5.304 -0.815 9.407 1.00 94.44 101 GLU A O 1
ATOM 789 N N . SER A 1 102 ? 6.733 -1.076 7.686 1.00 91.56 102 SER A N 1
ATOM 790 C CA . SER A 1 102 ? 6.961 0.358 7.429 1.00 91.56 102 SER A CA 1
ATOM 791 C C . SER A 1 102 ? 5.711 1.029 6.876 1.00 91.56 102 SER A C 1
ATOM 793 O O . SER A 1 102 ? 5.251 2.026 7.429 1.00 91.56 102 SER A O 1
ATOM 795 N N . VAL A 1 103 ? 5.082 0.393 5.881 1.00 91.69 103 VAL A N 1
ATOM 796 C CA . VAL A 1 103 ? 3.834 0.877 5.284 1.00 91.69 103 VAL A CA 1
ATOM 797 C C . VAL A 1 103 ? 2.787 1.126 6.351 1.00 91.69 103 VAL A C 1
ATOM 799 O O . VAL A 1 103 ? 2.241 2.218 6.403 1.00 91.69 103 VAL A O 1
ATOM 802 N N . LEU A 1 104 ? 2.541 0.155 7.236 1.00 90.38 104 LEU A N 1
ATOM 803 C CA . LEU A 1 104 ? 1.526 0.275 8.288 1.00 90.38 104 LEU A CA 1
ATOM 804 C C . LEU A 1 104 ? 1.808 1.387 9.312 1.00 90.38 104 LEU A C 1
ATOM 806 O O . LEU A 1 104 ? 0.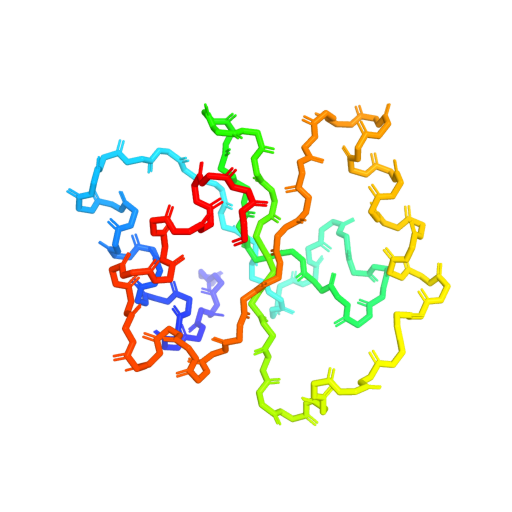896 1.774 10.041 1.00 90.38 104 LEU A O 1
ATOM 810 N N . ARG A 1 105 ? 3.042 1.899 9.383 1.00 89.00 105 ARG A N 1
ATOM 811 C CA . ARG A 1 105 ? 3.397 3.082 10.183 1.00 89.00 105 ARG A CA 1
ATOM 812 C C . ARG A 1 105 ? 3.239 4.399 9.417 1.00 89.00 105 ARG A C 1
ATOM 814 O O . ARG A 1 105 ? 3.247 5.450 10.050 1.00 89.00 105 ARG A O 1
ATOM 821 N N . GLY A 1 106 ? 3.052 4.339 8.099 1.00 78.69 106 GLY A N 1
ATOM 822 C CA . GLY A 1 106 ? 3.037 5.499 7.210 1.00 78.69 106 GLY A CA 1
ATOM 823 C C . GLY A 1 106 ? 4.435 5.997 6.826 1.00 78.69 106 GLY A C 1
ATOM 824 O O . GLY A 1 106 ? 4.547 7.152 6.421 1.00 78.69 106 GLY A O 1
ATOM 825 N N . ASP A 1 107 ? 5.460 5.147 6.983 1.00 69.31 107 ASP A N 1
ATOM 826 C CA . ASP A 1 107 ? 6.882 5.435 6.728 1.00 69.31 107 ASP A CA 1
ATOM 827 C C . ASP A 1 107 ? 7.351 4.933 5.353 1.00 69.31 107 ASP A C 1
ATOM 829 O O . ASP A 1 107 ? 7.175 3.714 5.084 1.00 69.31 107 ASP A O 1
#

Sequence (107 aa):
MPPIASDIEIMVMGWLDRKGIQYSFQSSLAGGLFELGEAAINFIIPDFGIALRVRGEYYSRESTPTGIDLVQEEVMKSQIGLIAVDVWESDIKRDLNGTMESVLRGD